Protein AF-A0A7V9DWN1-F1 (afdb_monomer_lite)

Foldseek 3Di:
DDAQDDPQADADPDDDGCWDDDPIDGDQGWADQDDDDPVSPPPLNRVLRRVVRNQRSCVSVVDHDPPPDPSNVPPDD

Sequence (77 aa):
MKIISTADAPIPAGHYSQGIEGLVFVSGMLPTLKAAGGESYAFDHQVRSALRHCERVLVAAGWECAGAAPWLSTAKP

Radius of gyration: 13.41 Å; chains: 1; bounding box: 31×26×34 Å

Structure (mmCIF, N/CA/C/O backbone):
data_AF-A0A7V9DWN1-F1
#
_entry.id   AF-A0A7V9DWN1-F1
#
loop_
_atom_site.group_PDB
_atom_site.id
_atom_site.type_symbol
_atom_site.label_atom_id
_atom_site.label_alt_id
_atom_site.label_comp_id
_atom_site.label_asym_id
_atom_site.label_entity_id
_atom_site.label_seq_id
_atom_site.pdbx_PDB_ins_code
_atom_site.Cartn_x
_atom_site.Cartn_y
_atom_site.Cartn_z
_atom_site.occupancy
_atom_site.B_iso_or_equiv
_atom_site.auth_seq_id
_atom_site.auth_comp_id
_atom_site.auth_asym_id
_atom_site.auth_atom_id
_atom_site.pdbx_PDB_model_num
ATOM 1 N N . MET A 1 1 ? -5.744 7.615 17.232 1.00 80.12 1 MET A N 1
ATOM 2 C CA . MET A 1 1 ? -5.804 7.186 15.819 1.00 80.12 1 MET A CA 1
ATOM 3 C C . MET A 1 1 ? -5.250 5.774 15.734 1.00 80.12 1 MET A C 1
ATOM 5 O O . MET A 1 1 ? -4.209 5.533 16.336 1.00 80.12 1 MET A O 1
ATOM 9 N N . LYS A 1 2 ? -5.964 4.839 15.098 1.00 94.88 2 LYS A N 1
ATOM 10 C CA . LYS A 1 2 ? -5.569 3.423 15.029 1.00 94.88 2 LYS A CA 1
ATOM 11 C C . LYS A 1 2 ? -4.732 3.171 13.772 1.00 94.88 2 LYS A C 1
ATOM 13 O O . LYS A 1 2 ? -5.070 3.673 12.706 1.00 94.88 2 LYS A O 1
ATOM 18 N N . ILE A 1 3 ? -3.629 2.440 13.930 1.00 97.06 3 ILE A N 1
ATOM 19 C CA . ILE A 1 3 ? -2.727 2.056 12.837 1.00 97.06 3 ILE A CA 1
ATOM 20 C C . ILE A 1 3 ? -3.339 0.893 12.060 1.00 97.06 3 ILE A C 1
ATOM 22 O O . ILE A 1 3 ? -3.783 -0.085 12.660 1.00 97.06 3 ILE A O 1
ATOM 26 N N . ILE A 1 4 ? -3.311 0.998 10.734 1.00 97.38 4 ILE A N 1
ATOM 27 C CA . ILE A 1 4 ? -3.629 -0.087 9.808 1.00 97.38 4 ILE A CA 1
ATOM 28 C C . ILE A 1 4 ? -2.309 -0.747 9.404 1.00 97.38 4 ILE A C 1
ATOM 30 O O . ILE A 1 4 ? -1.366 -0.070 8.986 1.00 97.38 4 ILE A O 1
ATOM 34 N N . SER A 1 5 ? -2.246 -2.068 9.551 1.00 96.81 5 SER A N 1
ATOM 35 C CA . SER A 1 5 ? -1.087 -2.886 9.198 1.00 96.81 5 SER A CA 1
ATOM 36 C C . SER A 1 5 ? -1.550 -4.208 8.589 1.00 96.81 5 SER A C 1
ATOM 38 O O . SER A 1 5 ? -2.501 -4.814 9.081 1.00 96.81 5 SER A O 1
ATOM 40 N N . THR A 1 6 ? -0.885 -4.653 7.527 1.00 96.31 6 THR A N 1
ATOM 41 C CA . THR A 1 6 ? -1.139 -5.916 6.834 1.00 96.31 6 THR A CA 1
ATOM 42 C C . THR A 1 6 ? 0.152 -6.508 6.275 1.00 96.31 6 THR A C 1
ATOM 44 O O . THR A 1 6 ? 1.045 -5.785 5.824 1.00 96.31 6 THR A O 1
ATOM 47 N N . ALA A 1 7 ? 0.229 -7.839 6.277 1.00 95.75 7 ALA A N 1
ATOM 48 C CA . ALA A 1 7 ? 1.301 -8.593 5.631 1.00 95.75 7 ALA A CA 1
ATOM 49 C C . ALA A 1 7 ? 1.135 -8.672 4.099 1.00 95.75 7 ALA A C 1
ATOM 51 O O . ALA A 1 7 ? 2.085 -9.014 3.400 1.00 95.75 7 ALA A O 1
ATOM 52 N N . ASP A 1 8 ? -0.043 -8.321 3.570 1.00 93.75 8 ASP A N 1
ATOM 53 C CA . ASP A 1 8 ? -0.356 -8.401 2.136 1.00 93.75 8 ASP A CA 1
ATOM 54 C C . ASP A 1 8 ? 0.123 -7.177 1.332 1.00 93.75 8 ASP A C 1
ATOM 56 O O . ASP A 1 8 ? -0.148 -7.060 0.135 1.00 93.75 8 ASP A O 1
ATOM 60 N N . ALA A 1 9 ? 0.813 -6.239 1.981 1.00 94.50 9 ALA A N 1
ATOM 61 C CA . ALA A 1 9 ? 1.407 -5.059 1.368 1.00 94.50 9 ALA A CA 1
ATOM 62 C C . ALA A 1 9 ? 2.822 -4.823 1.929 1.00 94.50 9 ALA A C 1
ATOM 64 O O . ALA A 1 9 ? 3.139 -5.315 3.015 1.00 94.50 9 ALA A O 1
ATOM 65 N N . PRO A 1 10 ? 3.685 -4.060 1.228 1.00 94.06 10 PRO A N 1
ATOM 66 C CA . PRO A 1 10 ? 5.040 -3.780 1.690 1.00 94.06 10 PRO A CA 1
ATOM 67 C C . PRO A 1 10 ? 5.075 -3.208 3.109 1.00 94.06 10 PRO A C 1
ATOM 69 O O . PRO A 1 10 ? 4.350 -2.264 3.433 1.00 94.06 10 PRO A O 1
ATOM 72 N N . ILE A 1 11 ? 5.940 -3.778 3.947 1.00 93.31 11 ILE A N 1
ATOM 73 C CA . ILE A 1 11 ? 6.169 -3.296 5.309 1.00 93.31 11 ILE A CA 1
ATOM 74 C C . ILE A 1 11 ? 6.869 -1.928 5.225 1.00 93.31 11 ILE A C 1
ATOM 76 O O . ILE A 1 11 ? 7.829 -1.793 4.460 1.00 93.31 11 ILE A O 1
ATOM 80 N N . PRO A 1 12 ? 6.428 -0.913 5.993 1.00 93.56 12 PRO A N 1
ATOM 81 C CA . PRO A 1 12 ? 7.092 0.382 6.036 1.00 93.56 12 PRO A CA 1
ATOM 82 C C . PRO A 1 12 ? 8.583 0.258 6.368 1.00 93.56 12 PRO A C 1
ATOM 84 O O . PRO A 1 12 ? 8.958 -0.306 7.391 1.00 93.56 12 PRO A O 1
ATOM 87 N N . ALA A 1 13 ? 9.440 0.827 5.520 1.00 91.19 13 ALA A N 1
ATOM 88 C CA . ALA A 1 13 ? 10.895 0.837 5.716 1.00 91.19 13 ALA A CA 1
ATOM 89 C C . ALA A 1 13 ? 11.399 2.037 6.553 1.00 91.19 13 ALA A C 1
ATOM 91 O O . ALA A 1 13 ? 12.593 2.321 6.577 1.00 91.19 13 ALA A O 1
ATOM 92 N N . GLY A 1 14 ? 10.500 2.781 7.205 1.00 91.19 14 GLY A N 1
ATOM 93 C CA . GLY A 1 14 ? 10.827 3.988 7.966 1.00 91.19 14 GLY A CA 1
ATOM 94 C C . GLY A 1 14 ? 9.739 4.354 8.976 1.00 91.19 14 GLY A C 1
ATOM 95 O O . GLY A 1 14 ? 8.835 3.566 9.236 1.00 91.19 14 GLY A O 1
ATOM 96 N N . HIS A 1 15 ? 9.811 5.565 9.538 1.00 93.44 15 HIS A N 1
ATOM 97 C CA . HIS A 1 15 ? 8.907 6.042 10.597 1.00 93.44 15 HIS A CA 1
ATOM 98 C C . HIS A 1 15 ? 7.528 6.485 10.068 1.00 93.44 15 HIS A C 1
ATOM 100 O O . HIS A 1 15 ? 7.112 7.627 10.252 1.00 93.44 15 HIS A O 1
ATOM 106 N N . TYR A 1 16 ? 6.822 5.587 9.386 1.00 94.62 16 TYR A N 1
ATOM 107 C CA . TYR A 1 16 ? 5.452 5.783 8.915 1.00 94.62 16 TYR A CA 1
ATOM 108 C C . TYR A 1 16 ? 4.653 4.480 9.047 1.00 94.62 16 TYR A C 1
ATOM 110 O O . TYR A 1 16 ? 5.205 3.421 9.339 1.00 94.62 16 TYR A O 1
ATOM 118 N N . SER A 1 17 ? 3.338 4.556 8.847 1.00 96.56 17 SER A N 1
ATOM 119 C CA . SER A 1 17 ? 2.441 3.392 8.835 1.00 96.56 17 SER A CA 1
ATOM 120 C C . SER A 1 17 ? 1.843 3.193 7.445 1.00 96.56 17 SER A C 1
ATOM 122 O O . SER A 1 17 ? 1.782 4.138 6.663 1.00 96.56 17 SER A O 1
ATOM 124 N N . GLN A 1 18 ? 1.392 1.979 7.118 1.00 97.69 18 GLN A N 1
ATOM 125 C CA . GLN A 1 18 ? 0.704 1.726 5.844 1.00 97.69 18 GLN A CA 1
ATOM 126 C C . GLN A 1 18 ? -0.589 2.551 5.729 1.00 97.69 18 GLN A C 1
ATOM 128 O O . GLN A 1 18 ? -0.899 3.055 4.651 1.00 97.69 18 GLN A O 1
ATOM 133 N N . GLY A 1 19 ? -1.294 2.756 6.845 1.00 97.25 19 GLY A N 1
ATOM 134 C CA . GLY A 1 19 ? -2.387 3.715 6.934 1.00 97.25 19 GLY A CA 1
ATOM 135 C C . GLY A 1 19 ? -2.861 3.977 8.363 1.00 97.25 19 GLY A C 1
ATOM 136 O O . GLY A 1 19 ? -2.415 3.336 9.319 1.00 97.25 19 GLY A O 1
ATOM 137 N N . ILE A 1 20 ? -3.793 4.920 8.497 1.00 97.50 20 ILE A N 1
ATOM 138 C CA . ILE A 1 20 ? -4.436 5.308 9.760 1.00 97.50 20 ILE A CA 1
ATOM 139 C C . ILE A 1 20 ? -5.966 5.328 9.596 1.00 97.50 20 ILE A C 1
ATOM 141 O O . ILE A 1 20 ? -6.478 5.817 8.589 1.00 97.50 20 ILE A O 1
ATOM 145 N N . GLU A 1 21 ? -6.693 4.815 10.596 1.00 93.81 21 GLU A N 1
ATOM 146 C CA . GLU A 1 21 ? -8.165 4.822 10.643 1.00 93.81 21 GLU A CA 1
ATOM 147 C C . GLU A 1 21 ? -8.769 6.201 10.982 1.00 93.81 21 GLU A C 1
ATOM 149 O O . GLU A 1 21 ? -8.194 6.985 11.743 1.00 93.81 21 GLU A O 1
ATOM 154 N N . GLY A 1 22 ? -9.977 6.448 10.460 1.00 87.38 22 GLY A N 1
ATOM 155 C CA . GLY A 1 22 ? -10.718 7.712 10.504 1.00 87.38 22 GLY A CA 1
ATOM 156 C C . GLY A 1 22 ? -11.531 7.855 9.213 1.00 87.38 22 GLY A C 1
ATOM 157 O O . GLY A 1 22 ? -12.257 6.938 8.837 1.00 87.38 22 GLY A O 1
ATOM 158 N N . LEU A 1 23 ? -11.314 8.939 8.464 1.00 89.81 23 LEU A N 1
ATOM 159 C CA . LEU A 1 23 ? -11.235 8.794 7.006 1.00 89.81 23 LEU A CA 1
ATOM 160 C C . LEU A 1 23 ? -9.961 7.977 6.741 1.00 89.81 23 LEU A C 1
ATOM 162 O O . LEU A 1 23 ? -8.919 8.332 7.284 1.00 89.81 23 LEU A O 1
ATOM 166 N N . VAL A 1 24 ? -10.022 6.858 6.015 1.00 93.88 24 VAL A N 1
ATOM 167 C CA . VAL A 1 24 ? -8.822 6.020 5.846 1.00 93.88 24 VAL A CA 1
ATOM 168 C C . VAL A 1 24 ? -7.793 6.763 4.999 1.00 93.88 24 VAL A C 1
ATOM 170 O O . VAL A 1 24 ? -8.030 7.043 3.825 1.00 93.88 24 VAL A O 1
ATOM 173 N N . PHE A 1 25 ? -6.640 7.058 5.596 1.00 95.75 25 PHE A N 1
ATOM 174 C CA . PHE A 1 25 ? -5.493 7.635 4.901 1.00 95.75 25 PHE A CA 1
ATOM 175 C C . PHE A 1 25 ? -4.470 6.532 4.643 1.00 95.75 25 PHE A C 1
ATOM 177 O O . PHE A 1 25 ? -3.938 5.949 5.590 1.00 95.75 25 PHE A O 1
ATOM 184 N N . VAL A 1 26 ? -4.209 6.244 3.368 1.00 96.88 26 VAL A N 1
ATOM 185 C CA . VAL A 1 26 ? -3.212 5.259 2.923 1.00 96.88 26 VAL A CA 1
ATOM 186 C C . VAL A 1 26 ? -1.922 5.991 2.559 1.00 96.88 26 VAL A C 1
ATOM 188 O O . VAL A 1 26 ? -1.959 7.031 1.899 1.00 96.88 26 VAL A O 1
ATOM 191 N N . SER A 1 27 ? -0.781 5.461 2.991 1.00 97.44 27 SER A N 1
ATOM 192 C CA . SER A 1 27 ? 0.534 5.995 2.624 1.00 97.44 27 SER A CA 1
ATOM 193 C C . SER A 1 27 ? 0.857 5.770 1.144 1.00 97.44 27 SER A C 1
ATOM 195 O O . SER A 1 27 ? 0.200 5.000 0.447 1.00 97.44 27 SER A O 1
ATOM 197 N N . GLY A 1 28 ? 1.904 6.432 0.646 1.00 96.00 28 GLY A N 1
ATOM 198 C CA . GLY A 1 28 ? 2.396 6.190 -0.710 1.00 96.00 28 GLY A CA 1
ATOM 199 C C . GLY A 1 28 ? 2.887 4.749 -0.872 1.00 96.00 28 GLY A C 1
ATOM 200 O O . GLY A 1 28 ? 3.886 4.367 -0.264 1.00 96.00 28 GLY A O 1
ATOM 201 N N . MET A 1 29 ? 2.197 3.957 -1.697 1.00 95.50 29 MET A N 1
ATOM 202 C CA . MET A 1 29 ? 2.538 2.552 -1.918 1.00 95.50 29 MET A CA 1
ATOM 203 C C . MET A 1 29 ? 3.473 2.388 -3.114 1.00 95.50 29 MET A C 1
ATOM 205 O O . MET A 1 29 ? 3.139 2.752 -4.241 1.00 95.50 29 MET A O 1
ATOM 209 N N . LEU A 1 30 ? 4.647 1.807 -2.866 1.00 92.56 30 LEU A N 1
ATOM 210 C CA . LEU A 1 30 ? 5.614 1.492 -3.914 1.00 92.56 30 LEU A CA 1
ATOM 211 C C . LEU A 1 30 ? 5.210 0.219 -4.673 1.00 92.56 30 LEU A C 1
ATOM 213 O O . LEU A 1 30 ? 4.626 -0.689 -4.071 1.00 92.56 30 LEU A O 1
ATOM 217 N N . PRO A 1 31 ? 5.526 0.120 -5.975 1.00 91.38 31 PRO A N 1
ATOM 218 C CA . PRO A 1 31 ? 5.308 -1.101 -6.737 1.00 91.38 31 PRO A CA 1
ATOM 219 C C . PRO A 1 31 ? 6.236 -2.225 -6.267 1.00 91.38 31 PRO A C 1
ATOM 221 O O . PRO A 1 31 ? 7.353 -1.993 -5.802 1.00 91.38 31 PRO A O 1
ATOM 224 N N . THR A 1 32 ? 5.804 -3.467 -6.460 1.00 86.12 32 THR A N 1
ATOM 225 C CA . THR A 1 32 ? 6.679 -4.633 -6.372 1.00 86.12 32 THR A CA 1
ATOM 226 C C . THR A 1 32 ? 7.666 -4.585 -7.531 1.00 86.12 32 THR A C 1
ATOM 228 O O . THR A 1 32 ? 7.290 -4.703 -8.697 1.00 86.12 32 THR A O 1
ATOM 231 N N . LEU A 1 33 ? 8.946 -4.452 -7.203 1.00 77.81 33 LEU A N 1
ATOM 232 C CA . LEU A 1 33 ? 10.034 -4.678 -8.142 1.00 77.81 33 LEU A CA 1
ATOM 233 C C . LEU A 1 33 ? 10.407 -6.160 -8.040 1.00 77.81 33 LEU A C 1
ATOM 235 O O . LEU A 1 33 ? 10.968 -6.584 -7.030 1.00 77.81 33 LEU A O 1
ATOM 239 N N . LYS A 1 34 ? 10.074 -6.983 -9.042 1.00 65.44 34 LYS A N 1
ATOM 240 C CA . LYS A 1 34 ? 10.672 -8.318 -9.131 1.00 65.44 34 LYS A CA 1
ATOM 241 C C . LYS A 1 34 ? 12.150 -8.139 -9.462 1.00 65.44 34 LYS A C 1
ATOM 243 O O . LYS A 1 34 ? 12.506 -7.524 -10.466 1.00 65.44 34 LYS A O 1
ATOM 248 N N . ALA A 1 35 ? 13.013 -8.701 -8.624 1.00 53.53 35 ALA A N 1
ATOM 249 C CA . ALA A 1 35 ? 14.388 -8.949 -9.012 1.00 53.53 35 ALA A CA 1
ATOM 250 C C . ALA A 1 35 ? 14.368 -10.026 -10.114 1.00 53.53 35 ALA A C 1
ATOM 252 O O . ALA A 1 35 ? 13.933 -11.144 -9.857 1.00 53.53 35 ALA A O 1
ATOM 253 N N . ALA A 1 36 ? 14.829 -9.662 -11.313 1.00 48.41 36 ALA A N 1
ATOM 254 C CA . ALA A 1 36 ? 14.952 -10.463 -12.541 1.00 48.41 36 ALA A CA 1
ATOM 255 C C . ALA A 1 36 ? 13.768 -10.392 -13.532 1.00 48.41 36 ALA A C 1
ATOM 257 O O . ALA A 1 36 ? 12.683 -10.917 -13.297 1.00 48.41 36 ALA A O 1
ATOM 258 N N . GLY A 1 37 ? 14.042 -9.787 -14.697 1.00 53.47 37 GLY A N 1
ATOM 259 C CA . GLY A 1 37 ? 13.185 -9.785 -15.889 1.00 53.47 37 GLY A CA 1
ATOM 260 C C . GLY A 1 37 ? 12.686 -8.393 -16.288 1.00 53.47 37 GLY A C 1
ATOM 261 O O . GLY A 1 37 ? 12.075 -7.689 -15.487 1.00 53.47 37 GLY A O 1
ATOM 262 N N . GLY A 1 38 ? 12.930 -7.996 -17.544 1.00 56.72 38 GLY A N 1
ATOM 263 C CA . GLY A 1 38 ? 12.599 -6.667 -18.084 1.00 56.72 38 GLY A CA 1
ATOM 264 C C . GLY A 1 38 ? 11.118 -6.273 -17.990 1.00 56.72 38 GLY A C 1
ATOM 265 O O . GLY A 1 38 ? 10.809 -5.086 -17.939 1.00 56.72 38 GLY A O 1
ATOM 266 N N . GLU A 1 39 ? 10.206 -7.242 -17.873 1.00 57.53 39 GLU A N 1
ATOM 267 C CA . GLU A 1 39 ? 8.769 -6.991 -17.685 1.00 57.53 39 GLU A CA 1
ATOM 268 C C . GLU A 1 39 ? 8.440 -6.296 -16.354 1.00 57.53 39 GLU A C 1
ATOM 270 O O . GLU A 1 39 ? 7.470 -5.543 -16.277 1.00 57.53 39 GLU A O 1
ATOM 275 N N . SER A 1 40 ? 9.275 -6.452 -15.317 1.00 60.28 40 SER A N 1
ATOM 276 C CA . SER A 1 40 ? 9.046 -5.799 -14.021 1.00 60.28 40 SER A CA 1
ATOM 277 C C . SER A 1 40 ? 9.228 -4.272 -14.059 1.00 60.28 40 SER A C 1
ATOM 279 O O . SER A 1 40 ? 8.834 -3.584 -13.112 1.00 60.28 40 SER A O 1
ATOM 281 N N . TYR A 1 41 ? 9.802 -3.737 -15.141 1.00 67.75 41 TYR A N 1
ATOM 282 C CA . TYR A 1 41 ? 9.957 -2.300 -15.377 1.00 67.75 41 TYR A CA 1
ATOM 283 C C . TYR A 1 41 ? 8.848 -1.701 -16.247 1.00 67.75 41 TYR A C 1
ATOM 285 O O . TYR A 1 41 ? 8.820 -0.486 -16.436 1.00 67.75 41 TYR A O 1
ATOM 293 N N . ALA A 1 42 ? 7.922 -2.518 -16.762 1.00 82.75 42 ALA A N 1
ATOM 294 C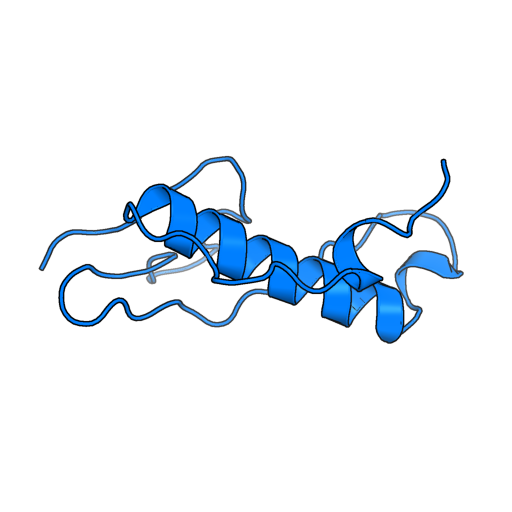 CA . ALA A 1 42 ? 6.779 -1.995 -17.492 1.00 82.75 42 ALA A CA 1
ATOM 295 C C . ALA A 1 42 ? 5.925 -1.129 -16.554 1.00 82.75 42 ALA A C 1
ATOM 297 O O . ALA A 1 42 ? 5.478 -1.587 -15.499 1.00 82.75 42 ALA A O 1
ATOM 298 N N . PHE A 1 43 ? 5.688 0.122 -16.954 1.00 84.75 43 PHE A N 1
ATOM 299 C CA . PHE A 1 43 ? 4.928 1.103 -16.174 1.00 84.75 43 PHE A CA 1
ATOM 300 C C . PHE A 1 43 ? 3.574 0.547 -15.714 1.00 84.75 43 PHE A C 1
ATOM 302 O O . PHE A 1 43 ? 3.247 0.579 -14.533 1.00 84.75 43 PHE A O 1
ATOM 309 N N . ASP A 1 44 ? 2.843 -0.074 -16.634 1.00 86.00 44 ASP A N 1
ATOM 310 C CA . ASP A 1 44 ? 1.567 -0.739 -16.390 1.00 86.00 44 ASP A CA 1
ATOM 311 C C . ASP A 1 44 ? 1.605 -1.771 -15.255 1.00 86.00 44 ASP A C 1
ATOM 313 O O . ASP A 1 44 ? 0.680 -1.849 -14.444 1.00 86.00 44 ASP A O 1
ATOM 317 N N . HIS A 1 45 ? 2.668 -2.575 -15.186 1.00 84.38 45 HIS A N 1
ATOM 318 C CA . HIS A 1 45 ? 2.838 -3.565 -14.125 1.00 84.38 45 HIS A CA 1
ATOM 319 C C . HIS A 1 45 ? 3.084 -2.879 -12.774 1.00 84.38 45 HIS A C 1
ATOM 321 O O . HIS A 1 45 ? 2.486 -3.255 -11.764 1.00 84.38 45 HIS A O 1
ATOM 327 N N . GLN A 1 46 ? 3.908 -1.828 -12.759 1.00 89.00 46 GLN A N 1
ATOM 328 C CA . GLN A 1 46 ? 4.177 -1.048 -11.552 1.00 89.00 46 GLN A CA 1
ATOM 329 C C . GLN A 1 46 ? 2.916 -0.350 -11.034 1.00 89.00 46 GLN A C 1
ATOM 331 O O . GLN A 1 46 ? 2.601 -0.460 -9.850 1.00 89.00 46 GLN A O 1
ATOM 336 N N . VAL A 1 47 ? 2.147 0.293 -11.915 1.00 90.56 47 VAL A N 1
ATOM 337 C CA . VAL A 1 47 ? 0.881 0.944 -11.552 1.00 90.56 47 VAL A CA 1
ATOM 338 C C . VAL A 1 47 ? -0.092 -0.067 -10.951 1.00 90.56 47 VAL A C 1
ATOM 340 O O . VAL A 1 47 ? -0.623 0.168 -9.866 1.00 90.56 47 VAL A O 1
ATOM 343 N N . ARG A 1 48 ? -0.290 -1.224 -11.600 1.00 88.81 48 ARG A N 1
ATOM 344 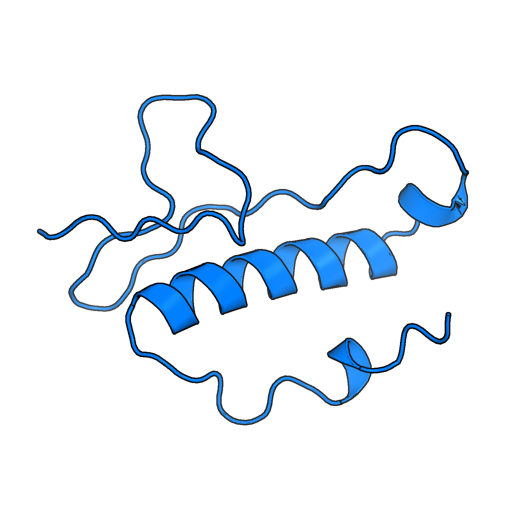C CA . ARG A 1 48 ? -1.175 -2.280 -11.081 1.00 88.81 48 ARG A CA 1
ATOM 345 C C . ARG A 1 48 ? -0.733 -2.777 -9.707 1.00 88.81 48 ARG A C 1
ATOM 347 O O . ARG A 1 48 ? -1.570 -2.939 -8.824 1.00 88.81 48 ARG A O 1
ATOM 354 N N . SER A 1 49 ? 0.566 -2.988 -9.512 1.00 90.69 49 SER A N 1
ATOM 355 C CA . SER A 1 49 ? 1.106 -3.439 -8.229 1.00 90.69 49 SER A CA 1
ATOM 356 C C . SER A 1 49 ? 0.929 -2.393 -7.121 1.00 90.69 49 SER A C 1
ATOM 358 O O . SER A 1 49 ? 0.439 -2.733 -6.045 1.00 90.69 49 SER A O 1
ATOM 360 N N . ALA A 1 50 ? 1.234 -1.120 -7.386 1.00 93.44 50 ALA A N 1
ATOM 361 C CA . ALA A 1 50 ? 1.039 -0.042 -6.417 1.00 93.44 50 ALA A CA 1
ATOM 362 C C . ALA A 1 50 ? -0.441 0.103 -6.011 1.00 93.44 50 ALA A C 1
ATOM 364 O O . ALA A 1 50 ? -0.753 0.169 -4.821 1.00 93.44 50 ALA A O 1
ATOM 365 N N . LEU A 1 51 ? -1.365 0.062 -6.980 1.00 93.56 51 LEU A N 1
ATOM 366 C CA . LEU A 1 51 ? -2.807 0.101 -6.710 1.00 93.56 51 LEU A CA 1
ATOM 367 C C . LEU A 1 51 ? -3.282 -1.123 -5.916 1.00 93.56 51 LEU A C 1
ATOM 369 O O . LEU A 1 51 ? -4.084 -0.974 -4.994 1.00 93.56 51 LEU A O 1
ATOM 373 N N . ARG A 1 52 ? -2.753 -2.318 -6.216 1.00 92.75 52 ARG A N 1
ATOM 374 C CA . ARG A 1 52 ? -3.043 -3.530 -5.441 1.00 92.75 52 ARG A CA 1
ATOM 375 C C . ARG A 1 52 ? -2.604 -3.368 -3.990 1.00 92.75 52 ARG A C 1
ATOM 377 O O . ARG A 1 52 ? -3.345 -3.760 -3.098 1.00 92.75 52 ARG A O 1
ATOM 384 N N . HIS A 1 53 ? -1.440 -2.779 -3.730 1.00 95.00 53 HIS A N 1
ATOM 385 C CA . HIS A 1 53 ? -0.996 -2.522 -2.362 1.00 95.00 53 HIS A CA 1
ATOM 386 C C . HIS A 1 53 ? -1.932 -1.558 -1.622 1.00 95.00 53 HIS A C 1
ATOM 388 O O . HIS A 1 53 ? -2.289 -1.841 -0.480 1.00 95.00 53 HIS A O 1
ATOM 394 N N . CYS A 1 54 ? -2.394 -0.482 -2.270 1.00 95.38 54 CYS A N 1
ATOM 395 C CA . CYS A 1 54 ? -3.402 0.409 -1.684 1.00 95.38 54 CYS A CA 1
ATOM 396 C C . CYS A 1 54 ? -4.684 -0.354 -1.319 1.00 95.38 54 CYS A C 1
ATOM 398 O O . CYS A 1 54 ? -5.189 -0.219 -0.206 1.00 95.38 54 CYS A O 1
ATOM 400 N N . GLU A 1 55 ? -5.177 -1.202 -2.225 1.00 94.50 55 GLU A N 1
ATOM 401 C CA . GLU A 1 55 ? -6.351 -2.050 -1.990 1.00 94.50 55 GLU A CA 1
ATOM 402 C C . GLU A 1 55 ? -6.156 -2.969 -0.775 1.00 94.50 55 GLU A C 1
ATOM 404 O O . GLU A 1 55 ? -7.050 -3.080 0.057 1.00 94.50 55 GLU A O 1
ATOM 409 N N . ARG A 1 56 ? -4.982 -3.595 -0.618 1.00 95.19 56 ARG A N 1
ATOM 410 C CA . ARG A 1 56 ? -4.696 -4.469 0.535 1.00 95.19 56 ARG A CA 1
ATOM 411 C C . ARG A 1 56 ? -4.732 -3.718 1.865 1.00 95.19 56 ARG A C 1
ATOM 413 O O . ARG A 1 56 ? -5.229 -4.267 2.846 1.00 95.19 56 ARG A O 1
ATOM 420 N N . VAL A 1 57 ? -4.264 -2.470 1.899 1.00 95.88 57 VAL A N 1
ATOM 421 C CA . VAL A 1 57 ? -4.358 -1.619 3.097 1.00 95.88 57 VAL A CA 1
ATOM 422 C C . VAL A 1 57 ? -5.814 -1.233 3.385 1.00 95.88 57 VAL A C 1
ATOM 424 O O . VAL A 1 57 ? -6.241 -1.296 4.535 1.00 95.88 57 VAL A O 1
ATOM 427 N N . LEU A 1 58 ? -6.603 -0.899 2.358 1.00 94.75 58 LEU A N 1
ATOM 428 C CA . LEU A 1 58 ? -8.032 -0.589 2.508 1.00 94.75 58 LEU A CA 1
ATOM 429 C C . LEU A 1 58 ? -8.836 -1.795 3.018 1.00 94.75 58 LEU A C 1
ATOM 431 O O . LEU A 1 58 ? -9.623 -1.651 3.953 1.00 94.75 58 LEU A O 1
ATOM 435 N N . VAL A 1 59 ? -8.577 -2.991 2.480 1.00 94.56 59 VAL A N 1
ATOM 436 C CA . VAL A 1 59 ? -9.191 -4.248 2.943 1.00 94.56 59 VAL A CA 1
ATOM 437 C C . VAL A 1 59 ? -8.837 -4.529 4.402 1.00 94.56 59 VAL A C 1
ATOM 439 O O . VAL A 1 59 ? -9.715 -4.882 5.187 1.00 94.56 59 VAL A O 1
ATOM 442 N N . ALA A 1 60 ? -7.583 -4.304 4.806 1.00 95.31 60 ALA A N 1
ATOM 443 C CA . ALA A 1 60 ? -7.169 -4.445 6.203 1.00 95.31 60 ALA A CA 1
ATOM 444 C C . ALA A 1 60 ? -7.866 -3.442 7.145 1.00 95.31 60 ALA A C 1
ATOM 446 O O . ALA A 1 60 ? -7.993 -3.705 8.340 1.00 95.31 60 ALA A O 1
ATOM 447 N N . ALA A 1 61 ? -8.351 -2.319 6.610 1.00 94.75 61 ALA A N 1
ATOM 448 C CA . ALA A 1 61 ? -9.163 -1.337 7.324 1.00 94.75 61 ALA A CA 1
ATOM 449 C C . ALA A 1 61 ? -10.676 -1.642 7.294 1.00 94.75 61 ALA A C 1
ATOM 451 O O . ALA A 1 61 ? -11.463 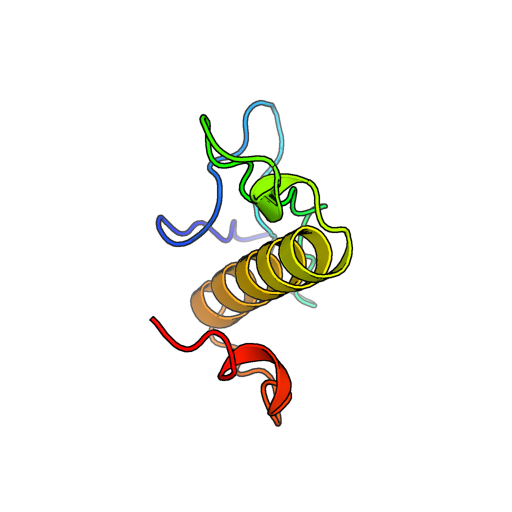-0.849 7.808 1.00 94.75 61 ALA A O 1
ATOM 452 N N . GLY A 1 62 ? -11.096 -2.759 6.685 1.00 93.12 62 GLY A N 1
ATOM 453 C CA . GLY A 1 62 ? -12.501 -3.161 6.561 1.00 93.12 62 GLY A CA 1
ATOM 454 C C . GLY A 1 62 ? -13.251 -2.532 5.383 1.00 93.12 62 GLY A C 1
ATOM 455 O O . GLY A 1 62 ? -14.478 -2.594 5.351 1.00 93.12 62 GLY A O 1
ATOM 456 N N . TRP A 1 63 ? -12.542 -1.924 4.428 1.00 89.56 63 TRP A N 1
ATOM 457 C CA . TRP A 1 63 ? -13.137 -1.324 3.234 1.00 89.56 63 TRP A CA 1
ATOM 458 C C . TRP A 1 63 ? -13.003 -2.246 2.030 1.00 89.56 63 TRP A C 1
ATOM 460 O O . TRP A 1 63 ? -11.965 -2.866 1.811 1.00 89.56 63 TRP A O 1
ATOM 470 N N . GLU A 1 64 ? -14.036 -2.272 1.198 1.00 81.19 64 GLU A N 1
ATOM 471 C CA . GLU A 1 64 ? -13.997 -2.925 -0.103 1.00 81.19 64 GLU A CA 1
ATOM 472 C C . GLU A 1 64 ? -13.953 -1.857 -1.199 1.00 81.19 64 GLU A C 1
ATOM 474 O O . GLU A 1 64 ? -14.735 -0.903 -1.195 1.00 81.19 64 GLU A O 1
ATOM 479 N N . CYS A 1 65 ? -13.025 -1.993 -2.148 1.00 67.31 65 CYS A N 1
ATOM 480 C CA . CYS A 1 65 ? -13.019 -1.140 -3.330 1.00 67.31 65 CYS A CA 1
ATOM 481 C C . CYS A 1 65 ? -14.220 -1.511 -4.206 1.00 67.31 65 CYS A C 1
ATOM 483 O O . CYS A 1 65 ? -14.223 -2.574 -4.826 1.00 67.31 65 CYS A O 1
ATOM 485 N N . ALA A 1 66 ? -15.222 -0.631 -4.285 1.00 61.97 66 ALA A N 1
ATOM 486 C CA . ALA A 1 66 ? -16.360 -0.807 -5.181 1.00 61.97 66 ALA A CA 1
ATOM 487 C C . ALA A 1 66 ? -15.864 -0.930 -6.634 1.00 61.97 66 ALA A C 1
ATOM 489 O O . ALA A 1 66 ? -15.448 0.051 -7.249 1.00 61.97 66 ALA A O 1
ATOM 490 N N . GLY A 1 67 ? -15.870 -2.158 -7.157 1.00 58.28 67 GLY A N 1
ATOM 491 C CA . GLY A 1 67 ? -15.404 -2.473 -8.503 1.00 58.28 67 GLY A CA 1
ATOM 492 C C . GLY A 1 67 ? -13.887 -2.405 -8.659 1.00 58.28 67 GLY A C 1
ATOM 493 O O . GLY A 1 67 ? -13.413 -1.624 -9.482 1.00 58.28 67 GLY A O 1
ATOM 494 N N . ALA A 1 68 ? -13.129 -3.234 -7.920 1.00 54.38 68 ALA A N 1
ATOM 495 C CA . ALA A 1 68 ? -11.735 -3.538 -8.264 1.00 54.38 68 ALA A CA 1
ATOM 496 C C . ALA A 1 68 ? -11.648 -3.726 -9.785 1.00 54.38 68 ALA A C 1
ATOM 498 O O . ALA A 1 68 ? -12.250 -4.651 -10.337 1.00 54.38 68 ALA A O 1
ATOM 499 N N . ALA A 1 69 ? -11.038 -2.749 -10.464 1.00 54.91 69 ALA A N 1
ATOM 500 C CA . ALA A 1 69 ? -11.286 -2.562 -11.882 1.00 54.91 69 ALA A CA 1
ATOM 501 C C . ALA A 1 69 ? -10.926 -3.856 -12.634 1.00 54.91 69 ALA A C 1
ATOM 503 O O . ALA A 1 69 ? -9.908 -4.466 -12.294 1.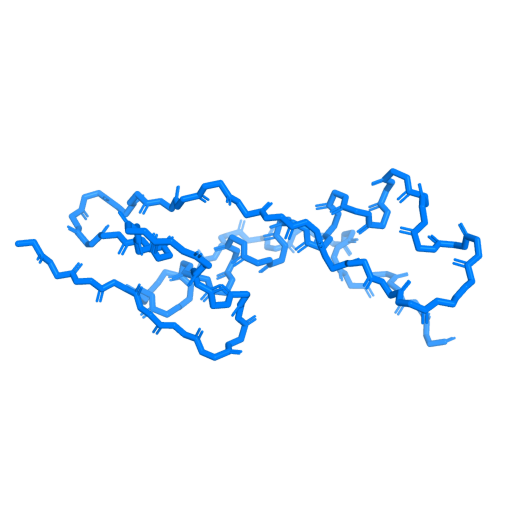00 54.91 69 ALA A O 1
ATOM 504 N N . PRO A 1 70 ? -11.702 -4.282 -13.649 1.00 54.78 70 PRO A N 1
ATOM 505 C CA . PRO A 1 70 ? -11.487 -5.543 -14.373 1.00 54.78 70 PRO A CA 1
ATOM 506 C C . PRO A 1 70 ? -10.027 -5.784 -14.812 1.00 54.78 70 PRO A C 1
ATOM 508 O O . PRO A 1 70 ? -9.574 -6.920 -14.918 1.00 54.78 70 PRO A O 1
ATOM 511 N N . TRP 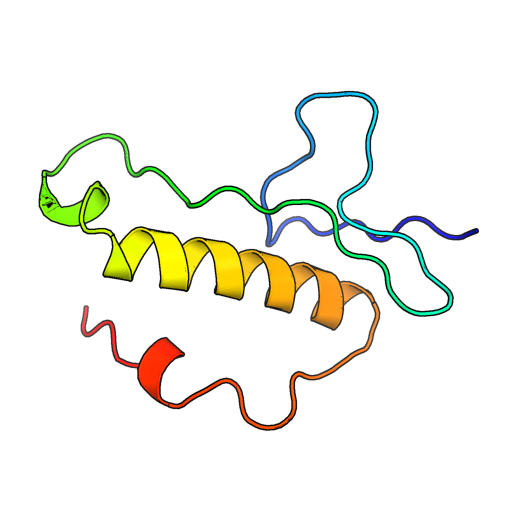A 1 71 ? -9.260 -4.706 -14.987 1.00 54.84 71 TRP A N 1
ATOM 512 C CA . TRP A 1 71 ? -7.836 -4.658 -15.333 1.00 54.84 71 TRP A CA 1
ATOM 513 C C . TRP A 1 71 ? -6.855 -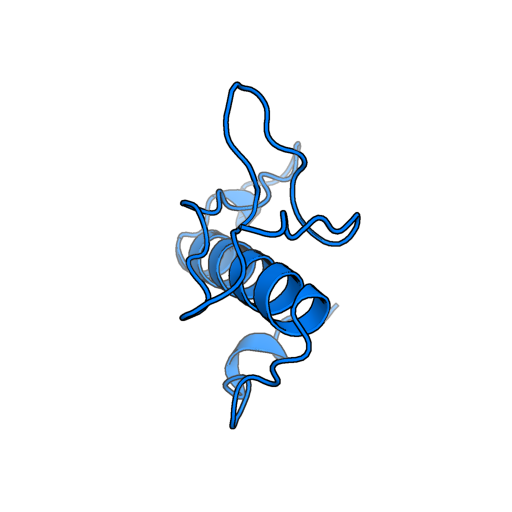5.121 -14.235 1.00 54.84 71 TRP A C 1
ATOM 515 O O . TRP A 1 71 ? -5.661 -5.233 -14.517 1.00 54.84 71 TRP A O 1
ATOM 525 N N . LEU A 1 72 ? -7.304 -5.360 -12.995 1.00 55.72 72 LEU A N 1
ATOM 526 C CA . LEU A 1 72 ? -6.496 -5.977 -11.927 1.00 55.72 72 LEU A CA 1
ATOM 527 C C . LEU A 1 72 ? -6.465 -7.513 -12.037 1.00 55.72 72 LEU A C 1
ATOM 529 O O . LEU A 1 72 ? -5.566 -8.140 -11.485 1.00 55.72 72 LEU A O 1
ATOM 533 N N . SER A 1 73 ? -7.409 -8.117 -12.771 1.00 53.81 73 SER A N 1
ATOM 534 C CA . SER A 1 73 ? -7.532 -9.573 -12.947 1.00 53.81 73 SER A CA 1
ATOM 535 C C . SER A 1 73 ? -6.831 -10.113 -14.203 1.00 53.81 73 SER A C 1
ATOM 537 O O . SER A 1 73 ? -6.788 -11.327 -14.394 1.00 53.81 73 SER A O 1
ATOM 539 N N . THR A 1 74 ? -6.304 -9.263 -15.090 1.00 48.09 74 THR A N 1
ATOM 540 C CA . THR A 1 74 ? -5.862 -9.694 -16.433 1.00 48.09 74 THR A CA 1
ATOM 541 C C . THR A 1 74 ? -4.380 -10.058 -16.548 1.00 48.09 74 THR A C 1
ATOM 543 O O . THR A 1 74 ? -3.881 -10.199 -17.663 1.00 48.09 74 THR A O 1
ATOM 546 N N . ALA A 1 75 ? -3.661 -10.259 -15.443 1.00 44.91 75 ALA A N 1
ATOM 547 C CA . ALA A 1 75 ? -2.365 -10.933 -15.510 1.00 44.91 75 ALA A CA 1
ATOM 548 C C . ALA A 1 75 ? -2.611 -12.445 -15.648 1.00 44.91 75 ALA A C 1
ATOM 550 O O . ALA A 1 75 ? -2.779 -13.157 -14.660 1.00 44.91 75 ALA A O 1
ATOM 551 N N . LYS A 1 76 ? -2.709 -12.915 -16.897 1.00 34.81 76 LYS A N 1
ATOM 552 C CA . LYS A 1 76 ? -2.646 -14.343 -17.230 1.00 34.81 76 LYS A CA 1
ATOM 553 C C . LYS A 1 76 ? -1.303 -14.906 -16.706 1.00 34.81 76 LYS A C 1
ATOM 555 O O . LYS A 1 76 ? -0.321 -14.166 -16.790 1.00 34.81 76 LYS A O 1
ATOM 560 N N . PRO A 1 77 ? -1.269 -16.128 -16.136 1.00 46.38 77 PRO A N 1
ATOM 561 C CA . PRO A 1 77 ? -0.036 -16.744 -15.638 1.00 46.38 77 PRO A CA 1
ATOM 562 C C . PRO A 1 77 ? 1.027 -16.907 -16.725 1.00 46.38 77 PRO A C 1
ATOM 564 O O . PRO A 1 77 ? 0.640 -17.065 -17.909 1.00 46.38 77 PRO A O 1
#

Secondary structure (DSSP, 8-state):
-PEE--TTSPPPSSS--SEETTTTEEP-PPP---SS-GGGG-HHHHHHHHHHHHHHHHHHTT---TT--GGGS----

pLDDT: mean 82.21, std 17.63, range [34.81, 97.69]